Protein AF-X0Z3W6-F1 (afdb_monomer_lite)

Organism: NCBI:txid412755

Structure (mmCIF, N/CA/C/O backbone):
data_AF-X0Z3W6-F1
#
_entry.id   AF-X0Z3W6-F1
#
loop_
_atom_site.group_PDB
_atom_site.id
_atom_site.type_symbol
_atom_site.label_atom_id
_atom_site.label_alt_id
_atom_site.label_comp_id
_atom_site.label_asym_id
_atom_site.label_entity_id
_atom_site.label_seq_id
_atom_site.pdbx_PDB_ins_code
_atom_site.Cartn_x
_atom_site.Cartn_y
_atom_site.Cartn_z
_atom_site.occupancy
_atom_site.B_iso_or_equiv
_atom_site.auth_seq_id
_atom_site.auth_comp_id
_atom_site.auth_asym_id
_atom_site.auth_atom_id
_atom_site.pdbx_PDB_model_num
ATOM 1 N N . CYS A 1 1 ? -1.828 -9.114 2.545 1.00 92.12 1 CYS A N 1
ATOM 2 C CA . CYS A 1 1 ? -1.261 -10.263 1.809 1.00 92.12 1 CYS A CA 1
ATOM 3 C C . CYS A 1 1 ? -1.083 -9.989 0.317 1.00 92.12 1 CYS A C 1
ATOM 5 O O . CYS A 1 1 ? -0.248 -10.652 -0.259 1.00 92.12 1 CYS A O 1
ATOM 7 N N . GLY A 1 2 ? -1.830 -9.072 -0.316 1.00 92.38 2 GLY A N 1
ATOM 8 C CA . GLY A 1 2 ? -1.612 -8.730 -1.734 1.00 92.38 2 GLY A CA 1
ATOM 9 C C . GLY A 1 2 ? -2.362 -9.610 -2.740 1.00 92.38 2 GLY A C 1
ATOM 10 O O . GLY A 1 2 ? -2.537 -9.203 -3.883 1.00 92.38 2 GLY A O 1
ATOM 11 N N . LEU A 1 3 ? -2.931 -10.736 -2.299 1.00 95.81 3 LEU A N 1
ATOM 12 C CA . LEU A 1 3 ? -3.602 -11.708 -3.173 1.00 95.81 3 LEU A CA 1
ATOM 13 C C . LEU A 1 3 ? -4.746 -11.118 -4.013 1.00 95.81 3 LEU A C 1
ATOM 15 O O . LEU A 1 3 ? -4.948 -11.531 -5.149 1.00 95.81 3 LEU A O 1
ATOM 19 N N . CYS A 1 4 ? -5.496 -10.141 -3.495 1.00 94.31 4 CYS A N 1
ATOM 20 C CA . CYS A 1 4 ? -6.558 -9.473 -4.257 1.00 94.31 4 CYS A CA 1
ATOM 21 C C . CYS A 1 4 ? -6.023 -8.621 -5.421 1.00 94.31 4 CYS A C 1
ATOM 23 O O . CYS A 1 4 ? -6.703 -8.477 -6.432 1.00 94.31 4 CYS A O 1
ATOM 25 N N . VAL A 1 5 ? -4.812 -8.075 -5.293 1.00 95.38 5 VAL A N 1
ATOM 26 C CA . VAL A 1 5 ? -4.137 -7.329 -6.363 1.00 95.38 5 VAL A CA 1
ATOM 27 C C . VAL A 1 5 ? -3.583 -8.308 -7.392 1.00 95.38 5 VAL A C 1
ATOM 29 O O . VAL A 1 5 ? -3.818 -8.141 -8.585 1.00 95.38 5 VAL A O 1
ATOM 32 N N . GLU A 1 6 ? -2.909 -9.362 -6.943 1.00 95.69 6 GLU A N 1
ATOM 33 C CA . GLU A 1 6 ? -2.316 -10.382 -7.818 1.00 95.69 6 GLU A CA 1
ATOM 34 C C . GLU A 1 6 ? -3.365 -11.149 -8.631 1.00 95.69 6 GLU A C 1
ATOM 36 O O . GLU A 1 6 ? -3.170 -11.395 -9.816 1.00 95.69 6 GLU A O 1
ATOM 41 N N . SER A 1 7 ? -4.500 -11.486 -8.013 1.00 96.62 7 SER A N 1
ATOM 42 C CA . SER A 1 7 ? -5.576 -12.245 -8.663 1.00 96.62 7 SER A CA 1
ATOM 43 C C . SER A 1 7 ? -6.451 -11.421 -9.609 1.00 96.62 7 SER A C 1
ATOM 45 O O . SER A 1 7 ? -7.219 -12.004 -10.370 1.00 96.62 7 SER A O 1
ATOM 47 N N . CYS A 1 8 ? -6.386 -10.085 -9.572 1.00 95.19 8 CYS A N 1
ATOM 48 C CA . CYS A 1 8 ? -7.282 -9.242 -10.360 1.00 95.19 8 CYS A CA 1
ATOM 49 C C . CYS A 1 8 ? -6.883 -9.242 -11.852 1.00 95.19 8 CYS A C 1
ATOM 51 O O . CYS A 1 8 ? -5.846 -8.669 -12.189 1.00 95.19 8 CYS A O 1
ATOM 53 N N . PRO A 1 9 ? -7.718 -9.778 -12.767 1.00 95.56 9 PRO A N 1
ATOM 54 C CA . PRO A 1 9 ? -7.365 -9.889 -14.186 1.00 95.56 9 PRO A CA 1
ATOM 55 C C . PRO A 1 9 ? -7.464 -8.557 -14.943 1.00 95.56 9 PRO A C 1
ATOM 57 O O . PRO A 1 9 ? -6.900 -8.415 -16.022 1.00 95.56 9 PRO A O 1
ATOM 60 N N . TYR A 1 10 ? -8.190 -7.584 -14.386 1.00 94.69 10 TYR A N 1
ATOM 61 C CA . TYR A 1 10 ? -8.427 -6.272 -14.996 1.00 94.69 10 TYR A CA 1
ATOM 62 C C . TYR A 1 10 ? -7.519 -5.174 -14.443 1.00 94.69 10 TYR A C 1
ATOM 64 O O . TYR A 1 10 ? -7.722 -4.009 -14.766 1.00 94.69 10 TYR A O 1
ATOM 72 N N . GLU A 1 11 ? -6.584 -5.518 -13.553 1.00 92.38 11 GLU A N 1
ATOM 73 C CA . GLU A 1 11 ? -5.751 -4.539 -12.845 1.00 92.38 11 GLU A CA 1
ATOM 74 C C . GLU A 1 11 ? -6.582 -3.431 -12.158 1.00 92.38 11 GLU A C 1
ATOM 76 O O . GLU A 1 11 ? -6.177 -2.279 -12.107 1.00 92.38 11 GLU A O 1
ATOM 81 N N . ALA A 1 12 ? -7.761 -3.765 -11.621 1.00 92.06 12 ALA A N 1
ATOM 82 C CA . ALA A 1 12 ? -8.670 -2.787 -11.012 1.00 92.06 12 ALA A CA 1
ATOM 83 C C . ALA A 1 12 ? -8.338 -2.466 -9.543 1.00 92.06 12 ALA A C 1
ATOM 85 O O . ALA A 1 12 ? -8.733 -1.420 -9.029 1.00 92.06 12 ALA A O 1
ATOM 86 N N . LEU A 1 13 ? -7.647 -3.375 -8.848 1.00 92.50 13 LEU A N 1
ATOM 87 C CA . LEU A 1 13 ? -7.272 -3.230 -7.441 1.00 92.50 13 LEU A CA 1
ATOM 88 C C . LEU A 1 13 ? -5.767 -3.023 -7.289 1.00 92.50 13 LEU A C 1
ATOM 90 O O . LEU A 1 13 ? -4.967 -3.702 -7.937 1.00 92.50 13 LEU A O 1
ATOM 94 N N . PHE A 1 14 ? -5.416 -2.127 -6.367 1.00 93.69 14 PHE A N 1
ATOM 95 C CA . PHE A 1 14 ? -4.052 -1.773 -5.993 1.00 93.69 14 PHE A CA 1
ATOM 96 C C . PHE A 1 14 ? -3.970 -1.575 -4.481 1.00 93.69 14 PHE A C 1
ATOM 98 O O . PHE A 1 14 ? -4.947 -1.177 -3.843 1.00 93.69 14 PHE A O 1
ATOM 105 N N . MET A 1 15 ? -2.793 -1.812 -3.906 1.00 92.75 15 MET A N 1
ATOM 106 C CA . MET A 1 15 ? -2.509 -1.373 -2.540 1.00 92.75 15 MET A CA 1
ATOM 107 C C . MET A 1 15 ? -2.101 0.102 -2.576 1.00 92.75 15 MET A C 1
ATOM 109 O O . MET A 1 15 ? -1.322 0.496 -3.442 1.00 92.75 15 MET A O 1
ATOM 113 N N . SER A 1 16 ? -2.618 0.915 -1.658 1.00 90.12 16 SER A N 1
ATOM 114 C CA . SER A 1 16 ? -2.145 2.287 -1.444 1.00 90.12 16 SER A CA 1
ATOM 115 C C . SER A 1 16 ? -0.877 2.317 -0.589 1.00 90.12 16 SER A C 1
ATOM 117 O O . SER A 1 16 ? -0.597 1.360 0.132 1.00 90.12 16 SER A O 1
ATOM 119 N N . TYR A 1 17 ? -0.170 3.449 -0.582 1.00 86.12 17 TYR A N 1
ATOM 120 C CA . TYR A 1 17 ? 0.916 3.704 0.378 1.00 86.12 17 TYR A CA 1
ATOM 121 C C . TYR A 1 17 ? 0.432 4.081 1.780 1.00 86.12 17 TYR A C 1
ATOM 123 O O . TYR A 1 17 ? 1.232 4.127 2.707 1.00 86.12 17 TYR A O 1
ATOM 131 N N . ASP A 1 18 ? -0.863 4.351 1.953 1.00 88.75 18 ASP A N 1
ATOM 132 C CA . ASP A 1 18 ? -1.410 4.731 3.251 1.00 88.75 18 ASP A CA 1
ATOM 133 C C . ASP A 1 18 ? -1.276 3.597 4.278 1.00 88.75 18 ASP A C 1
ATOM 135 O O . ASP A 1 18 ? -1.991 2.594 4.204 1.00 88.75 18 ASP A O 1
ATOM 139 N N . TYR A 1 19 ? -0.423 3.793 5.283 1.00 89.56 19 TYR A N 1
ATOM 140 C CA . TYR A 1 19 ? -0.274 2.868 6.412 1.00 89.56 19 TYR A CA 1
ATOM 141 C C . TYR A 1 19 ? -0.821 3.441 7.736 1.00 89.56 19 TYR A C 1
ATOM 143 O O . TYR A 1 19 ? -1.237 2.688 8.615 1.00 89.56 19 TYR A O 1
ATOM 151 N N . GLU A 1 20 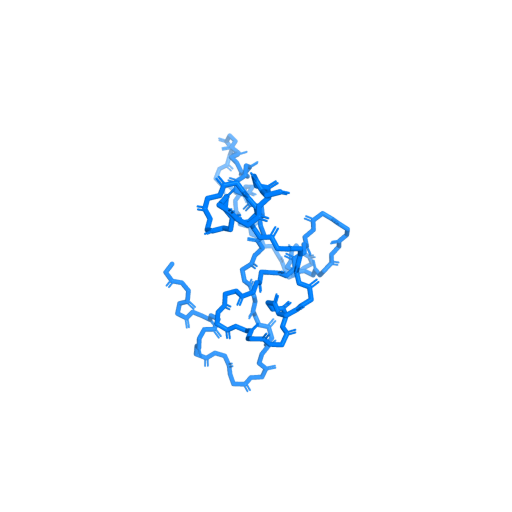? -0.937 4.766 7.870 1.00 92.69 20 GLU A N 1
ATOM 152 C CA . GLU A 1 20 ? -1.352 5.457 9.108 1.00 92.69 20 GLU A CA 1
ATOM 153 C C . GLU A 1 20 ? -2.878 5.649 9.209 1.00 92.69 20 GLU A C 1
ATOM 155 O O . GLU A 1 20 ? -3.394 6.751 9.399 1.00 92.69 20 GLU A O 1
ATOM 160 N N . ARG A 1 21 ? -3.649 4.566 9.052 1.00 89.56 21 ARG A N 1
ATOM 161 C CA . ARG A 1 21 ? -5.127 4.623 8.977 1.00 89.56 21 ARG A CA 1
ATOM 162 C C . ARG A 1 21 ? -5.855 4.107 10.223 1.00 89.56 21 ARG A C 1
ATOM 164 O O . ARG A 1 21 ? -6.994 3.656 10.126 1.00 89.56 21 ARG A O 1
ATOM 171 N N . ALA A 1 22 ? -5.230 4.197 11.395 1.00 94.88 22 ALA A N 1
ATOM 172 C CA . ALA A 1 22 ? -5.855 3.803 12.658 1.00 94.88 22 ALA A CA 1
ATOM 173 C C . ALA A 1 22 ? -7.103 4.655 12.982 1.00 94.88 22 ALA A C 1
ATOM 175 O O . ALA A 1 22 ? -7.150 5.858 12.700 1.00 94.88 22 ALA A O 1
ATOM 176 N N . ARG A 1 23 ? -8.128 4.023 13.568 1.00 96.38 23 ARG A N 1
ATOM 177 C CA . ARG A 1 23 ? -9.409 4.642 13.950 1.00 96.38 23 ARG A CA 1
ATOM 178 C C . ARG A 1 23 ? -9.899 4.092 15.286 1.00 96.38 23 ARG A C 1
ATOM 180 O O . ARG A 1 23 ? -9.612 2.945 15.619 1.00 96.38 23 ARG A O 1
ATOM 187 N N . TYR A 1 24 ? -10.657 4.902 16.026 1.00 97.50 24 TYR A N 1
ATOM 188 C CA . TYR A 1 24 ? -11.183 4.528 17.345 1.00 97.50 24 TYR A CA 1
ATOM 189 C C . TYR A 1 24 ? -12.430 3.642 17.265 1.00 97.50 24 TYR A C 1
ATOM 191 O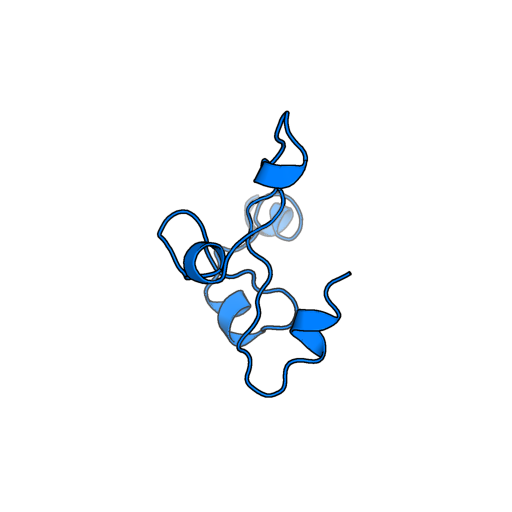 O . TYR A 1 24 ? -12.680 2.852 18.173 1.00 97.50 24 TYR A O 1
ATOM 199 N N . ARG A 1 25 ? -13.226 3.760 16.194 1.00 97.75 25 ARG A N 1
ATOM 200 C CA . ARG A 1 25 ? -14.458 2.981 16.007 1.00 97.75 25 ARG A CA 1
ATOM 201 C C . ARG A 1 25 ? -14.297 1.987 14.867 1.00 97.75 25 ARG A C 1
ATOM 203 O O . ARG A 1 25 ? -13.834 2.337 13.785 1.00 97.75 25 ARG A O 1
ATOM 210 N N . ARG A 1 26 ? -14.750 0.748 15.080 1.00 95.75 26 ARG A N 1
ATOM 211 C CA . ARG A 1 26 ? -14.646 -0.332 14.084 1.00 95.75 26 ARG A CA 1
ATOM 212 C C . ARG A 1 26 ? -15.353 0.010 12.772 1.00 95.75 26 ARG A C 1
ATOM 214 O O . ARG A 1 26 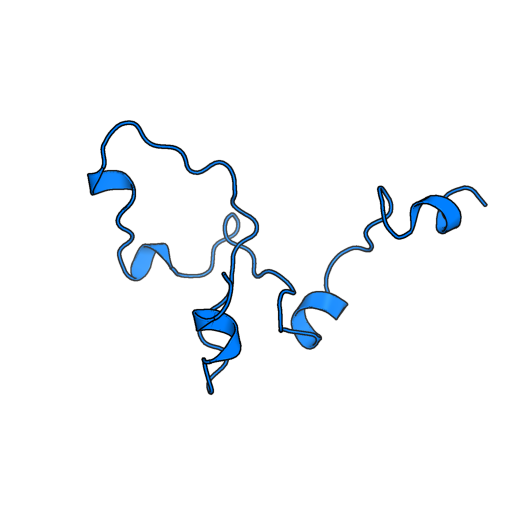? -14.832 -0.323 11.714 1.00 95.75 26 ARG A O 1
ATOM 221 N N . GLN A 1 27 ? -16.516 0.663 12.827 1.00 95.94 27 GLN A N 1
ATOM 222 C CA . GLN A 1 27 ? -17.274 1.003 11.618 1.00 95.94 27 GLN A CA 1
ATOM 223 C C . GLN A 1 27 ? -16.491 1.929 10.675 1.00 95.94 27 GLN A C 1
ATOM 225 O O . GLN A 1 27 ? -16.660 1.838 9.467 1.00 95.94 27 GLN A O 1
ATOM 230 N N . GLU A 1 28 ? -15.587 2.759 11.200 1.00 94.81 28 GLU A N 1
ATOM 231 C CA . GLU A 1 28 ? -14.775 3.691 10.404 1.00 94.81 28 GLU A CA 1
ATOM 232 C C . GLU A 1 28 ? -13.665 2.993 9.601 1.00 94.81 28 GLU A C 1
ATOM 234 O O . GLU A 1 28 ? -13.077 3.599 8.704 1.00 94.81 28 GLU A O 1
ATOM 239 N N . LEU A 1 29 ? -13.367 1.725 9.909 1.00 93.50 29 LEU A N 1
ATOM 240 C CA . LEU A 1 29 ? -12.416 0.907 9.151 1.00 93.50 29 LEU A CA 1
ATOM 241 C C . LEU A 1 29 ? -13.059 0.250 7.922 1.00 93.50 29 LEU A C 1
ATOM 243 O O . LEU A 1 29 ? -12.348 -0.226 7.038 1.00 93.50 29 LEU A O 1
ATOM 247 N N . VAL A 1 30 ? -14.393 0.219 7.851 1.00 94.50 30 VAL A N 1
ATOM 248 C CA . VAL A 1 30 ? -15.117 -0.308 6.693 1.00 94.50 30 VAL A CA 1
ATOM 249 C C . VAL A 1 30 ? -15.167 0.775 5.620 1.00 94.50 30 VAL A C 1
ATOM 251 O O . VAL A 1 30 ? -15.739 1.842 5.821 1.00 94.50 30 VAL A O 1
ATOM 254 N N . MET A 1 31 ? -14.555 0.512 4.467 1.00 90.94 31 MET A N 1
ATOM 255 C CA . MET A 1 31 ? -14.538 1.449 3.344 1.00 90.94 31 MET A CA 1
ATOM 256 C C . MET A 1 31 ? -15.683 1.161 2.373 1.00 90.94 31 MET A C 1
ATOM 258 O O . MET A 1 31 ? -15.871 0.021 1.956 1.00 90.94 31 MET A O 1
ATOM 262 N N . ALA A 1 32 ? -16.403 2.209 1.973 1.00 93.38 32 ALA A N 1
ATOM 263 C CA . ALA A 1 32 ? -17.310 2.168 0.830 1.00 93.38 32 ALA A CA 1
ATOM 264 C C . ALA A 1 32 ? -16.539 2.325 -0.494 1.00 93.38 32 ALA A C 1
ATOM 266 O O . ALA A 1 32 ? -15.352 2.670 -0.497 1.00 93.38 32 ALA A O 1
ATOM 267 N N . LYS A 1 33 ? -17.218 2.098 -1.625 1.00 91.75 33 LYS A N 1
ATOM 268 C CA . LYS A 1 33 ? -16.628 2.138 -2.974 1.00 91.75 33 LYS A CA 1
ATOM 269 C C . LYS A 1 33 ? -15.948 3.474 -3.270 1.00 91.75 33 LYS A C 1
ATOM 271 O O . LYS A 1 33 ? -14.854 3.503 -3.822 1.00 91.75 33 LYS A O 1
ATOM 276 N N . GLU A 1 34 ? -16.560 4.572 -2.853 1.00 91.38 34 GLU A N 1
ATOM 277 C CA . GLU A 1 34 ? -16.063 5.938 -3.032 1.00 91.38 34 GLU A CA 1
ATOM 278 C C . GLU A 1 34 ? -14.725 6.120 -2.304 1.00 91.38 34 GLU A C 1
ATOM 280 O O . GLU A 1 34 ? -13.817 6.794 -2.781 1.00 91.38 34 GLU A O 1
ATOM 285 N N . GLY A 1 35 ? -14.567 5.433 -1.169 1.00 88.06 35 GLY A N 1
ATOM 286 C CA . GLY A 1 35 ? -13.332 5.387 -0.399 1.00 88.06 35 GLY A CA 1
ATOM 287 C C . GLY A 1 35 ? -12.209 4.570 -1.046 1.00 88.06 35 GLY A C 1
ATOM 288 O O . GLY A 1 35 ? -11.091 4.623 -0.534 1.00 88.06 35 GLY A O 1
ATOM 289 N N . LEU A 1 36 ? -12.466 3.839 -2.132 1.00 89.50 36 LEU A N 1
ATOM 290 C CA . LEU A 1 36 ? -11.460 3.074 -2.880 1.00 89.50 36 LEU A CA 1
ATOM 291 C C . LEU A 1 36 ? -10.956 3.812 -4.128 1.00 89.50 36 LEU A C 1
ATOM 293 O O . LEU A 1 36 ? -9.998 3.362 -4.750 1.00 89.50 36 LEU A O 1
ATOM 297 N N . LEU A 1 37 ? -11.588 4.928 -4.500 1.00 90.25 37 LEU A N 1
ATOM 298 C CA . LEU A 1 37 ? -11.197 5.705 -5.671 1.00 90.25 37 LEU A CA 1
ATOM 299 C C . LEU A 1 37 ? -9.855 6.421 -5.456 1.00 90.25 37 LEU A C 1
ATOM 301 O O . LEU A 1 37 ? -9.473 6.771 -4.333 1.00 90.25 37 LEU A O 1
ATOM 305 N N . LEU A 1 38 ? -9.165 6.656 -6.572 1.00 88.88 38 LEU A N 1
ATOM 306 C CA . LEU A 1 38 ? -7.949 7.460 -6.635 1.00 88.88 38 LEU A CA 1
ATOM 307 C C . LEU A 1 38 ? -8.202 8.876 -6.111 1.00 88.88 38 LEU A C 1
ATOM 309 O O . LEU A 1 38 ? -9.232 9.488 -6.382 1.00 88.88 38 LEU A O 1
ATOM 313 N N . SER A 1 39 ? -7.234 9.397 -5.366 1.00 87.31 39 SER A N 1
ATOM 314 C CA . SER A 1 39 ? -7.198 10.788 -4.909 1.00 87.31 39 SER A CA 1
ATOM 315 C C . SER A 1 39 ? -5.750 11.187 -4.652 1.00 87.31 39 SER A C 1
ATOM 317 O O . SER A 1 39 ? -4.895 10.311 -4.536 1.00 87.31 39 SER A O 1
ATOM 319 N N . ASP A 1 40 ? -5.480 12.478 -4.470 1.00 83.94 40 ASP A N 1
ATOM 320 C CA . ASP A 1 40 ? -4.121 12.982 -4.213 1.00 83.94 40 ASP A CA 1
ATOM 321 C C . ASP A 1 40 ? -3.431 12.286 -3.030 1.00 83.94 40 ASP A C 1
ATOM 323 O O . ASP A 1 40 ? -2.220 12.084 -3.037 1.00 83.94 40 ASP A O 1
ATOM 327 N N . LYS A 1 41 ? -4.216 11.872 -2.027 1.00 81.25 41 LYS A N 1
ATOM 328 C CA . LYS A 1 41 ? -3.724 11.142 -0.851 1.00 81.25 41 LYS A CA 1
ATOM 329 C C . LYS A 1 41 ? -3.575 9.637 -1.096 1.00 81.25 41 LYS A C 1
ATOM 331 O O . LYS A 1 41 ? -2.741 9.006 -0.469 1.00 81.25 41 LYS A O 1
ATOM 336 N N . LYS A 1 42 ? -4.362 9.057 -2.007 1.00 85.00 42 LYS A N 1
ATOM 337 C CA . LYS A 1 42 ? -4.395 7.612 -2.291 1.00 85.00 42 LYS A CA 1
ATOM 338 C C . LYS A 1 42 ? -3.746 7.325 -3.630 1.00 85.00 42 LYS A C 1
ATOM 340 O O . LYS A 1 42 ? -4.421 7.200 -4.650 1.00 85.00 42 LYS A O 1
ATOM 345 N N . GLN A 1 43 ? -2.428 7.209 -3.593 1.00 86.44 43 GLN A N 1
ATOM 346 C CA . GLN A 1 43 ? -1.622 6.851 -4.752 1.00 86.44 43 GLN A CA 1
ATOM 347 C C . GLN A 1 43 ? -1.460 5.330 -4.871 1.00 86.44 43 GLN A C 1
ATOM 349 O O . GLN A 1 43 ? -1.536 4.598 -3.881 1.00 86.44 43 GLN A O 1
ATOM 354 N N . LEU A 1 44 ? -1.245 4.865 -6.101 1.00 90.81 44 LEU A N 1
ATOM 355 C CA . LEU A 1 44 ? -1.069 3.454 -6.444 1.00 90.81 44 LEU A CA 1
ATOM 356 C C . LEU A 1 44 ? 0.320 2.980 -6.017 1.00 90.81 44 LEU A C 1
ATOM 358 O O . LEU A 1 44 ? 1.314 3.609 -6.381 1.00 90.81 44 LEU A O 1
ATOM 362 N N . SER A 1 45 ? 0.400 1.848 -5.318 1.00 91.00 45 SER A N 1
ATOM 363 C CA . SER A 1 45 ? 1.681 1.170 -5.114 1.00 91.00 45 SER A CA 1
ATOM 364 C C . SER A 1 45 ? 2.152 0.407 -6.349 1.00 91.00 45 SER A C 1
ATOM 366 O O . SER A 1 45 ? 1.347 -0.057 -7.158 1.00 91.00 45 SER A O 1
ATOM 368 N N . GLY A 1 46 ? 3.471 0.241 -6.462 1.00 91.56 46 GLY A N 1
ATOM 369 C CA . GLY A 1 46 ? 4.105 -0.598 -7.486 1.00 91.56 46 GLY A CA 1
ATOM 370 C C . GLY A 1 46 ? 3.975 -2.108 -7.241 1.00 91.56 46 GLY A C 1
ATOM 371 O O . GLY A 1 46 ? 4.405 -2.903 -8.073 1.00 91.56 46 GLY A O 1
ATOM 372 N N . TYR A 1 47 ? 3.381 -2.532 -6.119 1.00 92.31 47 TYR A N 1
ATOM 373 C CA . TYR A 1 47 ? 3.294 -3.945 -5.750 1.00 92.31 47 TYR A CA 1
ATOM 374 C C . TYR A 1 47 ? 2.562 -4.771 -6.818 1.00 92.31 47 TYR A C 1
ATOM 376 O O . TYR A 1 47 ? 1.406 -4.490 -7.136 1.00 92.31 47 TYR A O 1
ATOM 384 N N . ALA A 1 48 ? 3.228 -5.804 -7.349 1.00 92.81 48 ALA A N 1
ATOM 385 C CA . ALA A 1 48 ? 2.735 -6.664 -8.434 1.00 92.81 48 ALA A CA 1
ATOM 386 C C . ALA A 1 48 ? 2.295 -5.893 -9.703 1.00 92.81 48 ALA A C 1
ATOM 388 O O . ALA A 1 48 ? 1.463 -6.377 -10.480 1.00 92.81 48 ALA A O 1
ATOM 389 N N . ARG A 1 49 ? 2.834 -4.679 -9.910 1.00 93.00 49 ARG A N 1
ATOM 390 C CA . ARG A 1 49 ? 2.496 -3.768 -11.015 1.00 93.00 49 ARG A CA 1
ATOM 391 C C . ARG A 1 49 ? 3.754 -3.076 -11.567 1.00 93.00 49 ARG A C 1
ATOM 393 O O . ARG A 1 49 ? 3.969 -1.892 -11.298 1.00 93.00 49 ARG A O 1
ATOM 400 N N . PRO A 1 50 ? 4.545 -3.758 -12.419 1.00 91.19 50 PRO A N 1
ATOM 401 C CA . PRO A 1 50 ? 5.828 -3.238 -12.911 1.00 91.19 50 PRO A CA 1
ATOM 402 C C . PRO A 1 50 ? 5.728 -1.895 -13.650 1.00 91.19 50 PRO A C 1
ATOM 404 O O . PRO A 1 50 ? 6.613 -1.051 -13.547 1.00 91.19 50 PRO A O 1
ATOM 407 N N . LYS A 1 51 ? 4.625 -1.665 -14.379 1.00 92.38 51 LYS A N 1
ATOM 408 C CA . LYS A 1 51 ? 4.389 -0.398 -15.094 1.00 92.38 51 LYS A CA 1
ATOM 409 C C . LYS A 1 51 ? 4.249 0.791 -14.144 1.00 92.38 51 LYS A C 1
ATOM 411 O O . LYS A 1 51 ? 4.712 1.874 -14.471 1.00 92.38 51 LYS A O 1
ATOM 416 N N . VAL A 1 52 ? 3.609 0.588 -12.990 1.00 92.19 52 VAL A N 1
ATOM 417 C CA . VAL A 1 52 ? 3.463 1.626 -11.961 1.00 92.19 52 VAL A CA 1
ATOM 418 C C . VAL A 1 52 ? 4.791 1.808 -11.241 1.00 92.19 52 VAL A C 1
ATOM 420 O O . VAL A 1 52 ? 5.243 2.936 -11.099 1.00 92.19 52 VAL A O 1
ATOM 423 N N . GLU A 1 53 ? 5.449 0.713 -10.858 1.00 90.56 53 GLU A N 1
ATOM 424 C CA . GLU A 1 53 ? 6.747 0.736 -10.175 1.00 90.56 53 GLU A CA 1
ATOM 425 C C . GLU A 1 53 ? 7.806 1.549 -10.932 1.00 90.56 53 GLU A C 1
ATOM 427 O O . GLU A 1 53 ? 8.495 2.366 -10.329 1.00 90.56 53 GLU A O 1
ATOM 432 N N . ALA A 1 54 ? 7.863 1.422 -12.261 1.00 91.56 54 ALA A N 1
ATOM 433 C CA . ALA A 1 54 ? 8.783 2.185 -13.104 1.00 91.56 54 ALA A CA 1
ATOM 434 C C . ALA A 1 54 ? 8.572 3.713 -13.056 1.00 91.56 54 ALA A C 1
ATOM 436 O O . ALA A 1 54 ? 9.478 4.466 -13.404 1.00 91.56 54 ALA A O 1
ATOM 437 N N . THR A 1 55 ? 7.386 4.177 -12.648 1.00 91.19 55 THR A N 1
ATOM 438 C CA . THR A 1 55 ? 7.075 5.612 -12.504 1.00 91.19 55 THR A CA 1
ATOM 439 C C . THR A 1 55 ? 7.409 6.163 -11.119 1.00 91.19 55 THR A C 1
ATOM 441 O O . THR A 1 55 ? 7.375 7.377 -10.919 1.00 91.19 55 THR A O 1
ATOM 44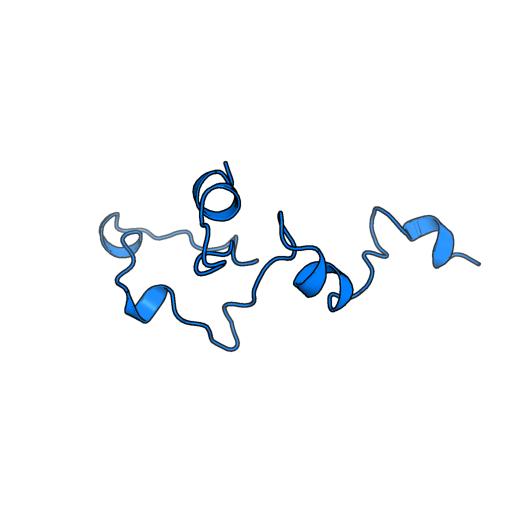4 N N . LEU A 1 56 ? 7.714 5.292 -10.154 1.00 88.06 56 LEU A N 1
ATOM 445 C CA . LEU A 1 56 ? 7.972 5.687 -8.776 1.00 88.06 56 LEU A CA 1
ATOM 446 C C . LEU A 1 56 ? 9.386 6.250 -8.610 1.00 88.06 56 LEU A C 1
ATOM 448 O O . LEU A 1 56 ? 10.310 5.851 -9.324 1.00 88.06 56 LEU A O 1
ATOM 452 N N . PRO A 1 57 ? 9.586 7.164 -7.645 1.00 87.19 57 PRO A N 1
ATOM 453 C CA . PRO A 1 57 ? 10.919 7.643 -7.319 1.00 87.19 57 PRO A CA 1
ATOM 454 C C . PRO A 1 57 ? 11.801 6.490 -6.827 1.00 87.19 57 PRO A C 1
ATOM 456 O O . PRO A 1 57 ? 11.351 5.603 -6.101 1.00 87.19 57 PRO A O 1
ATOM 459 N N . GLN A 1 58 ? 13.083 6.530 -7.191 1.00 84.19 58 GLN A N 1
ATOM 460 C CA . GLN A 1 58 ? 14.051 5.527 -6.750 1.00 84.19 58 GLN A CA 1
ATOM 461 C C . GLN A 1 58 ? 14.215 5.536 -5.225 1.00 84.19 58 GLN A C 1
ATOM 463 O O . GLN A 1 58 ? 14.316 6.593 -4.595 1.00 84.19 58 GLN A O 1
ATOM 468 N N . GLN A 1 59 ? 14.284 4.345 -4.624 1.00 83.69 59 GLN A N 1
ATOM 469 C CA . GLN A 1 59 ? 14.411 4.189 -3.178 1.00 83.69 59 GLN A CA 1
ATOM 470 C C . GLN A 1 59 ? 15.871 4.310 -2.731 1.00 83.69 59 GLN A C 1
ATOM 472 O O . GLN A 1 59 ? 16.584 3.331 -2.504 1.00 83.69 59 GLN A O 1
ATOM 477 N N . THR A 1 60 ? 16.290 5.549 -2.522 1.00 83.62 60 THR A N 1
ATOM 478 C CA . THR A 1 60 ? 17.665 5.907 -2.161 1.00 83.62 60 THR A CA 1
ATOM 479 C C . THR A 1 60 ? 18.049 5.599 -0.714 1.00 83.62 60 THR A C 1
ATOM 481 O O . THR A 1 60 ? 19.231 5.541 -0.403 1.00 83.62 60 THR A O 1
ATOM 484 N N . LEU A 1 61 ? 17.093 5.395 0.197 1.00 83.38 61 LEU A N 1
ATOM 485 C CA . LEU A 1 61 ? 17.405 5.209 1.623 1.00 83.38 61 LEU A CA 1
ATOM 486 C C . LEU A 1 61 ? 17.863 3.789 1.986 1.00 83.38 61 LEU A C 1
ATOM 488 O O . LEU A 1 61 ? 18.687 3.636 2.887 1.00 83.38 61 LEU A O 1
ATOM 492 N N . LEU A 1 62 ? 17.329 2.761 1.316 1.00 83.38 62 LEU A N 1
ATOM 493 C CA . LEU A 1 62 ? 17.585 1.353 1.659 1.00 83.38 62 LEU A CA 1
ATOM 494 C C . LEU A 1 62 ? 18.225 0.580 0.506 1.00 83.38 62 LEU A C 1
ATOM 496 O O . LEU A 1 62 ? 19.322 0.060 0.675 1.00 83.38 62 LEU A O 1
ATOM 500 N N . LEU A 1 63 ? 17.553 0.514 -0.647 1.00 82.06 63 LEU A N 1
ATOM 501 C CA . LEU A 1 63 ? 17.985 -0.314 -1.778 1.00 82.06 63 LEU A CA 1
ATOM 502 C C . LEU A 1 63 ? 19.145 0.330 -2.542 1.00 82.06 63 LEU A C 1
ATOM 504 O O . LEU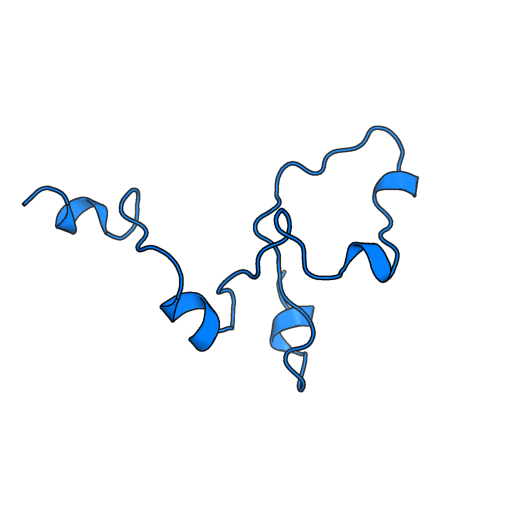 A 1 63 ? 20.162 -0.309 -2.783 1.00 82.06 63 LEU A O 1
ATOM 508 N N . ASP A 1 64 ? 19.018 1.617 -2.862 1.00 83.25 64 ASP A N 1
ATOM 509 C CA . ASP A 1 64 ? 19.986 2.347 -3.686 1.00 83.25 64 ASP A CA 1
ATOM 510 C C . ASP A 1 64 ? 20.899 3.271 -2.867 1.00 83.25 64 ASP A C 1
ATOM 512 O O . ASP A 1 64 ? 21.488 4.215 -3.399 1.00 83.25 64 ASP A O 1
ATOM 516 N N . ARG A 1 65 ? 21.050 3.005 -1.565 1.00 81.44 65 ARG A N 1
ATOM 517 C CA . ARG A 1 65 ? 21.830 3.854 -0.647 1.00 81.44 65 ARG A CA 1
ATOM 518 C C . ARG A 1 65 ? 23.265 4.083 -1.110 1.00 81.44 65 ARG A C 1
ATOM 520 O O . ARG A 1 65 ? 23.796 5.184 -0.971 1.00 81.44 65 ARG A O 1
ATOM 527 N N . ASP A 1 66 ? 23.870 3.062 -1.702 1.00 82.00 66 ASP A N 1
ATOM 528 C CA . ASP A 1 66 ? 25.257 3.110 -2.159 1.00 82.00 66 ASP A CA 1
ATOM 529 C C . ASP A 1 66 ? 25.412 3.847 -3.502 1.00 82.00 66 ASP A C 1
ATOM 531 O O . ASP A 1 66 ? 26.507 4.296 -3.833 1.00 82.00 66 ASP A O 1
ATOM 535 N N . LYS A 1 67 ? 24.319 4.041 -4.258 1.00 78.06 67 LYS A N 1
ATOM 536 C CA . LYS A 1 67 ? 24.322 4.807 -5.517 1.00 78.06 67 LYS A CA 1
ATOM 537 C C . LYS A 1 67 ? 24.330 6.321 -5.293 1.00 78.06 67 LYS A C 1
ATOM 539 O O . LYS A 1 67 ? 24.761 7.048 -6.178 1.00 78.06 67 LYS A O 1
ATOM 544 N N . VAL A 1 68 ? 23.884 6.791 -4.124 1.00 69.50 68 VAL A N 1
ATOM 545 C CA . VAL A 1 68 ? 23.834 8.225 -3.771 1.00 69.50 68 VAL A CA 1
ATOM 546 C C . VAL A 1 68 ? 25.135 8.724 -3.131 1.00 69.50 68 VAL A C 1
ATOM 548 O O . VAL A 1 68 ? 25.418 9.914 -3.167 1.00 69.50 68 VAL A O 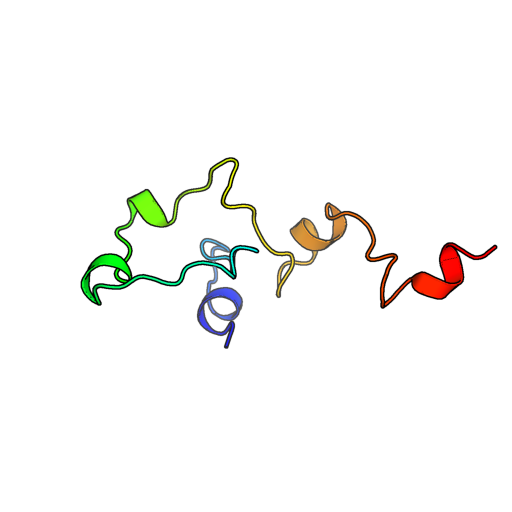1
ATOM 551 N N . LYS A 1 69 ? 25.948 7.832 -2.551 1.00 61.75 69 LYS A N 1
ATOM 552 C CA . LYS A 1 69 ? 27.215 8.180 -1.877 1.00 61.75 69 LYS A CA 1
ATOM 553 C C . LYS A 1 69 ? 28.439 8.273 -2.809 1.00 61.75 69 LYS A C 1
ATOM 555 O O . LYS A 1 69 ? 29.562 8.271 -2.308 1.00 61.75 69 LYS A O 1
ATOM 560 N N . LYS A 1 70 ? 28.240 8.328 -4.126 1.00 53.56 70 LYS A N 1
ATOM 561 C CA . LYS A 1 70 ? 29.312 8.576 -5.100 1.00 53.56 70 LYS A CA 1
ATOM 562 C C . LYS A 1 70 ? 29.359 10.037 -5.510 1.00 53.56 70 LYS A C 1
ATOM 564 O O . LYS A 1 70 ? 28.272 10.599 -5.749 1.00 53.56 70 LYS A O 1
#

Radius of gyration: 15.42 Å; chains: 1; bounding box: 47×25×32 Å

Sequence (70 aa):
CGLCVESCPYEALFMSYDYERARYRRQELVMAKEGLLLSDKKQLSGYARPKVEATLPQQTLLLDRDKVKK

InterPro domains:
  IPR017896 4Fe-4S ferredoxin-type, iron-sulphur binding domain [PS51379] (1-18)

Foldseek 3Di:
DCVVCQPDPVNPDADFPDPPLDDPDPVSVDDDPVNRDDDPRGDGDCVVPVVSVVVDDDDCPPPVVVVVVD

Secondary structure (DSSP, 8-state):
--HHHHT-TT-----BS------SSGGGGPPPGGGGS-BTTBPBP-TT-HHHHTTSPP-TTTTSHHHH--

pLDDT: mean 89.18, std 7.5, range [53.56, 97.75]